Protein AF-A0AAT9HRK1-F1 (afdb_monomer_lite)

Radius of gyration: 15.1 Å; chains: 1; bounding box: 25×38×30 Å

Sequence (73 aa):
MLDATGSAGDLVLKPTAIEPEDVADALFRGIEEDRF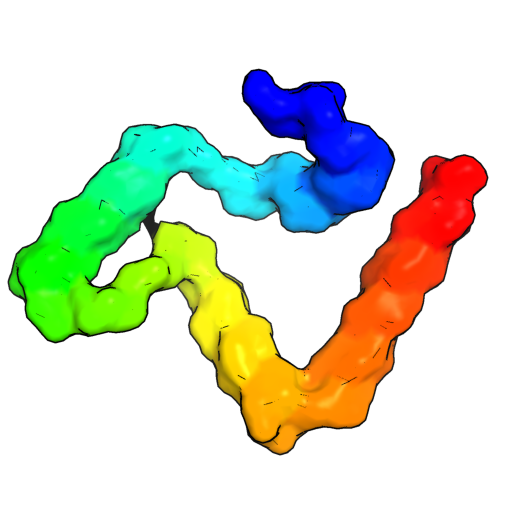LILPHPEVAEYYRTRATEPDRWLAGMNRLQQQWEATR

Foldseek 3Di:
DQVVVPLLSCLPAVVQPDDPVLVVVQVVVCVVVVHPDGDSRPCVVVLVVCCVPPVVVNVVVVVVSVVVSVVVD

Structure (mmCIF, N/CA/C/O backbone):
data_AF-A0AAT9HRK1-F1
#
_entry.id   AF-A0AAT9HRK1-F1
#
loop_
_atom_site.group_PDB
_atom_site.id
_atom_site.type_symbol
_atom_site.label_atom_id
_atom_site.label_alt_id
_atom_site.label_comp_id
_atom_site.label_asym_id
_atom_site.label_entity_id
_atom_site.label_seq_id
_atom_site.pdbx_PDB_ins_code
_atom_site.Cartn_x
_atom_site.Cartn_y
_atom_site.Cartn_z
_atom_site.occupancy
_atom_site.B_iso_or_equiv
_atom_site.auth_seq_id
_atom_site.auth_comp_id
_atom_site.auth_asym_id
_atom_site.auth_atom_id
_atom_site.pdbx_PDB_model_num
ATOM 1 N N . MET A 1 1 ? 13.854 7.978 -11.788 1.00 65.50 1 MET A N 1
ATOM 2 C CA . MET A 1 1 ? 12.397 8.265 -11.730 1.00 65.50 1 MET A CA 1
ATOM 3 C C . MET A 1 1 ? 11.907 8.524 -10.304 1.00 65.50 1 MET A C 1
ATOM 5 O O . MET A 1 1 ? 11.092 9.420 -10.136 1.00 65.50 1 MET A O 1
ATOM 9 N N . LEU A 1 2 ? 12.411 7.816 -9.284 1.00 66.00 2 LEU A N 1
ATOM 10 C CA . LEU A 1 2 ? 11.996 8.002 -7.881 1.00 66.00 2 LEU A CA 1
ATOM 11 C C . LEU A 1 2 ? 12.409 9.353 -7.260 1.00 66.00 2 LEU A C 1
ATOM 13 O O . LEU A 1 2 ? 11.733 9.846 -6.362 1.00 66.00 2 LEU A O 1
ATOM 17 N N . ASP A 1 3 ? 13.459 9.997 -7.774 1.00 69.38 3 ASP A N 1
ATOM 18 C CA . ASP A 1 3 ? 13.989 11.258 -7.225 1.00 69.38 3 ASP A CA 1
ATOM 19 C C . ASP A 1 3 ? 13.084 12.482 -7.432 1.00 69.38 3 ASP A C 1
ATOM 21 O O . ASP A 1 3 ? 13.321 13.537 -6.851 1.00 69.38 3 ASP A O 1
ATOM 25 N N . ALA A 1 4 ? 12.028 12.353 -8.240 1.00 75.94 4 ALA A N 1
ATOM 26 C CA . ALA A 1 4 ? 11.052 13.416 -8.481 1.00 75.94 4 ALA A CA 1
ATOM 27 C C . ALA A 1 4 ? 9.839 13.364 -7.529 1.00 75.94 4 ALA A C 1
ATOM 29 O O . ALA A 1 4 ? 8.917 14.163 -7.670 1.00 75.94 4 ALA A O 1
ATOM 30 N N . THR A 1 5 ? 9.807 12.425 -6.577 1.00 76.81 5 THR A N 1
ATOM 31 C CA . THR A 1 5 ? 8.620 12.163 -5.738 1.00 76.81 5 THR A CA 1
ATOM 32 C C . THR A 1 5 ? 8.506 13.065 -4.497 1.00 76.81 5 THR A C 1
ATOM 34 O O . THR A 1 5 ? 7.489 13.039 -3.801 1.00 76.81 5 THR A O 1
ATOM 37 N N . GLY A 1 6 ? 9.504 13.923 -4.250 1.00 82.62 6 GLY A N 1
ATOM 38 C CA . GLY A 1 6 ? 9.555 14.824 -3.095 1.00 82.62 6 GLY A CA 1
ATOM 39 C C . GLY A 1 6 ? 9.812 14.092 -1.772 1.00 82.62 6 GLY A C 1
ATOM 40 O O . GLY A 1 6 ? 9.847 12.868 -1.719 1.00 82.62 6 GLY A O 1
ATOM 41 N N . SER A 1 7 ? 9.971 14.832 -0.669 1.00 83.62 7 SER A N 1
ATOM 42 C CA . SER A 1 7 ? 10.367 14.240 0.625 1.00 83.62 7 SER A CA 1
ATOM 43 C C . SER A 1 7 ? 9.364 13.222 1.186 1.00 83.62 7 SER A C 1
ATOM 45 O O . SER A 1 7 ? 9.757 12.298 1.892 1.00 83.62 7 SER A O 1
ATOM 47 N N . ALA A 1 8 ? 8.075 13.358 0.856 1.00 79.00 8 ALA A N 1
ATOM 48 C CA . ALA A 1 8 ? 7.052 12.378 1.225 1.00 79.00 8 ALA A CA 1
ATOM 49 C C . ALA A 1 8 ? 7.200 11.073 0.427 1.00 79.00 8 ALA A C 1
ATOM 51 O O . ALA A 1 8 ? 7.102 9.983 0.987 1.00 79.00 8 ALA A O 1
ATOM 52 N N . GLY A 1 9 ? 7.459 11.182 -0.879 1.00 78.12 9 GLY A N 1
ATOM 53 C CA . GLY A 1 9 ? 7.719 10.027 -1.730 1.00 78.12 9 GLY A CA 1
ATOM 54 C C . GLY A 1 9 ? 9.015 9.319 -1.353 1.00 78.12 9 GLY A C 1
ATOM 55 O O . GLY A 1 9 ? 9.048 8.096 -1.302 1.00 78.12 9 GLY A O 1
ATOM 56 N N . ASP A 1 10 ? 10.043 10.064 -0.961 1.00 83.19 10 ASP A N 1
ATOM 57 C CA . ASP A 1 10 ? 11.293 9.490 -0.464 1.00 83.19 10 ASP A CA 1
ATOM 58 C C . ASP A 1 10 ? 11.094 8.660 0.809 1.00 83.19 10 ASP A C 1
ATOM 60 O O . ASP A 1 10 ? 11.693 7.596 0.947 1.00 83.19 10 ASP A O 1
ATOM 64 N N . LEU A 1 11 ? 10.229 9.113 1.719 1.00 82.31 11 LEU A N 1
ATOM 65 C CA . LEU A 1 11 ? 9.938 8.403 2.963 1.00 82.31 11 LEU A CA 1
ATOM 66 C C . LEU A 1 11 ? 9.172 7.092 2.730 1.00 82.31 11 LEU A C 1
ATOM 68 O O . LEU A 1 11 ? 9.404 6.113 3.435 1.00 82.31 11 LEU A O 1
ATOM 72 N N . VAL A 1 12 ? 8.242 7.081 1.771 1.00 81.44 12 VAL A N 1
ATOM 73 C CA . VAL A 1 12 ? 7.264 5.989 1.618 1.00 81.44 12 VAL A CA 1
ATOM 74 C C . VAL A 1 12 ? 7.584 5.051 0.454 1.00 81.44 12 VAL A C 1
ATOM 76 O O . VAL A 1 12 ? 7.291 3.865 0.540 1.00 81.44 12 VAL A O 1
ATOM 79 N N . LEU A 1 13 ? 8.167 5.557 -0.634 1.00 79.31 13 LEU A N 1
ATOM 80 C CA . LEU A 1 13 ? 8.359 4.808 -1.880 1.00 79.31 13 LEU A CA 1
ATOM 81 C C . LEU A 1 13 ? 9.773 4.243 -2.006 1.00 79.31 13 LEU A C 1
ATOM 83 O O . LEU A 1 13 ? 9.925 3.080 -2.357 1.00 79.31 13 LEU A O 1
ATOM 87 N N . LYS A 1 14 ? 10.816 5.035 -1.723 1.00 81.56 14 LYS A N 1
ATOM 88 C CA . LYS A 1 14 ? 12.211 4.597 -1.928 1.00 81.56 14 LYS A CA 1
ATOM 89 C C . LYS A 1 14 ? 12.596 3.314 -1.174 1.00 81.56 14 LYS A C 1
ATOM 91 O O . LYS A 1 14 ? 13.312 2.514 -1.768 1.00 81.56 14 LYS A O 1
ATOM 96 N N . PRO A 1 15 ? 12.169 3.079 0.084 1.00 84.19 15 PRO A N 1
ATOM 97 C CA . PRO A 1 15 ? 12.619 1.906 0.834 1.00 84.19 15 PRO A CA 1
ATOM 98 C C . PRO A 1 15 ? 12.138 0.566 0.272 1.00 84.19 15 PRO A C 1
ATOM 100 O O . PRO A 1 15 ? 12.799 -0.446 0.490 1.00 84.19 15 PRO A O 1
ATOM 103 N N . THR A 1 16 ? 10.989 0.548 -0.404 1.00 85.88 16 THR A N 1
ATOM 104 C CA . THR A 1 16 ? 10.341 -0.686 -0.877 1.00 85.88 16 THR A CA 1
ATOM 105 C C . THR A 1 16 ? 10.147 -0.723 -2.386 1.00 85.88 16 THR A C 1
ATOM 107 O O . THR A 1 16 ? 9.582 -1.688 -2.887 1.00 85.88 16 THR A O 1
ATOM 110 N N . ALA A 1 17 ? 10.605 0.300 -3.113 1.00 89.50 17 ALA A N 1
ATOM 111 C CA . ALA A 1 17 ? 10.484 0.349 -4.561 1.00 89.50 17 ALA A CA 1
ATOM 112 C C . ALA A 1 17 ? 11.164 -0.858 -5.220 1.00 89.50 17 ALA A C 1
ATOM 114 O O . ALA A 1 17 ? 12.296 -1.213 -4.891 1.00 89.50 17 ALA A O 1
ATOM 115 N N . ILE A 1 18 ? 10.460 -1.435 -6.187 1.00 92.44 18 ILE A N 1
ATOM 116 C CA . ILE A 1 18 ? 10.938 -2.500 -7.069 1.00 92.44 18 ILE A CA 1
ATOM 117 C C . ILE A 1 18 ? 11.097 -1.964 -8.492 1.00 92.44 18 ILE A C 1
ATOM 119 O O . ILE A 1 18 ? 10.514 -0.926 -8.837 1.00 92.44 18 ILE A O 1
ATOM 123 N N . GLU A 1 19 ? 11.868 -2.665 -9.319 1.00 93.06 19 GLU A N 1
ATOM 124 C CA . GLU A 1 19 ? 12.053 -2.270 -10.712 1.00 93.06 19 GLU A CA 1
ATOM 125 C C . GLU A 1 19 ? 10.793 -2.578 -11.547 1.00 93.06 19 GLU A C 1
ATOM 127 O O . GLU A 1 19 ? 9.984 -3.443 -11.185 1.00 93.06 19 GLU A O 1
ATOM 132 N N . PRO A 1 20 ? 10.573 -1.880 -12.676 1.00 94.38 20 PRO A N 1
ATOM 133 C CA . PRO A 1 20 ? 9.441 -2.152 -13.562 1.00 94.38 20 PRO A CA 1
ATOM 134 C C . PRO A 1 20 ? 9.360 -3.613 -14.029 1.00 94.38 20 PRO A C 1
ATOM 136 O O . PRO A 1 20 ? 8.262 -4.150 -14.186 1.00 94.38 20 PRO A O 1
ATOM 139 N N . GLU A 1 21 ? 10.506 -4.260 -14.232 1.00 97.62 21 GLU A N 1
ATOM 140 C CA . GLU A 1 21 ? 10.610 -5.670 -14.600 1.00 97.62 21 GLU A CA 1
ATOM 141 C C . GLU A 1 21 ? 10.043 -6.582 -13.501 1.00 97.62 21 GLU A C 1
ATOM 143 O O . GLU A 1 21 ? 9.281 -7.497 -13.804 1.00 97.62 21 GLU A O 1
ATOM 148 N N . ASP A 1 22 ? 10.293 -6.274 -12.224 1.00 96.44 22 ASP A N 1
ATOM 149 C CA . ASP A 1 22 ? 9.746 -7.035 -11.092 1.00 96.44 22 ASP A CA 1
ATOM 150 C C . ASP A 1 22 ? 8.212 -6.912 -11.015 1.00 96.44 22 ASP A C 1
ATOM 152 O O . ASP A 1 22 ? 7.502 -7.865 -10.674 1.00 96.44 22 ASP A O 1
ATOM 156 N N . VAL A 1 23 ? 7.671 -5.737 -11.364 1.00 96.94 23 VAL A N 1
ATOM 157 C CA . VAL A 1 23 ? 6.217 -5.523 -11.476 1.00 96.94 23 VAL A CA 1
ATOM 158 C C . VAL A 1 23 ? 5.633 -6.390 -12.592 1.00 96.94 23 VAL A C 1
ATOM 160 O O . VAL A 1 23 ? 4.570 -6.994 -12.410 1.00 96.94 23 VAL A O 1
ATOM 163 N N . ALA A 1 24 ? 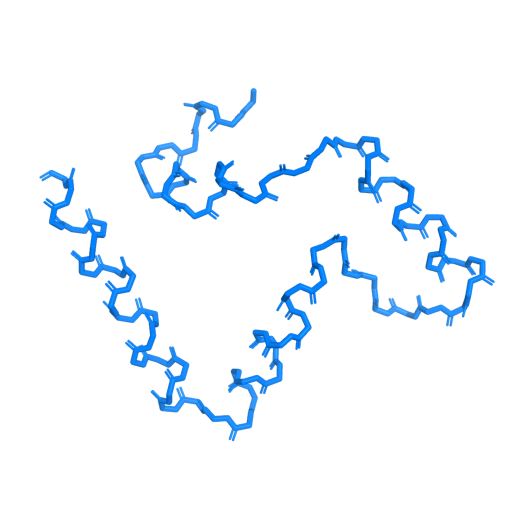6.312 -6.460 -13.740 1.00 98.06 24 ALA A N 1
ATOM 164 C CA . ALA A 1 24 ? 5.889 -7.286 -14.866 1.00 98.06 24 ALA A CA 1
ATOM 165 C C . ALA A 1 24 ? 5.911 -8.779 -14.504 1.00 98.06 24 ALA A C 1
ATOM 167 O O . ALA A 1 24 ? 4.937 -9.487 -14.769 1.00 98.06 24 ALA A O 1
ATOM 168 N N . ASP A 1 25 ? 6.956 -9.242 -13.820 1.00 98.12 25 ASP A N 1
ATOM 169 C CA . ASP A 1 25 ? 7.061 -10.624 -13.349 1.00 98.12 25 ASP A CA 1
ATOM 170 C C . ASP A 1 25 ? 5.935 -10.987 -12.370 1.00 98.12 25 ASP A C 1
ATOM 172 O O . ASP A 1 25 ? 5.344 -12.069 -12.460 1.00 98.12 25 ASP A O 1
ATOM 176 N N . ALA A 1 26 ? 5.582 -10.081 -11.452 1.00 97.62 26 ALA A N 1
ATOM 177 C CA . ALA A 1 26 ? 4.455 -10.277 -10.542 1.00 97.62 26 ALA A CA 1
ATOM 178 C C . ALA A 1 26 ? 3.113 -10.384 -11.290 1.00 97.62 26 ALA A C 1
ATOM 180 O O . ALA A 1 26 ? 2.268 -11.207 -10.922 1.00 97.62 26 ALA A O 1
ATOM 181 N N . LEU A 1 27 ? 2.930 -9.583 -12.348 1.00 97.81 27 LEU A N 1
ATOM 182 C CA . LEU A 1 27 ? 1.750 -9.616 -13.212 1.00 97.81 27 LEU A CA 1
ATOM 183 C C . LEU A 1 27 ? 1.618 -10.954 -13.944 1.00 97.81 27 LEU A C 1
ATOM 185 O O . LEU A 1 27 ? 0.582 -11.607 -13.822 1.00 97.81 27 LEU A O 1
ATOM 189 N N . PHE A 1 28 ? 2.654 -11.381 -14.669 1.00 98.31 28 PHE A N 1
ATOM 190 C CA . PHE A 1 28 ? 2.604 -12.631 -15.433 1.00 98.31 28 PHE A CA 1
ATOM 191 C C . PHE A 1 28 ? 2.382 -13.842 -14.530 1.00 98.31 28 PHE A C 1
ATOM 193 O O . PHE A 1 28 ? 1.516 -14.665 -14.818 1.00 98.31 28 PHE A O 1
ATOM 200 N N . ARG A 1 29 ? 3.051 -13.889 -13.373 1.00 98.12 29 ARG A N 1
ATOM 201 C CA . ARG A 1 29 ? 2.809 -14.933 -12.370 1.00 98.12 29 ARG A CA 1
ATOM 202 C C . ARG A 1 29 ? 1.372 -14.923 -11.855 1.00 98.12 29 ARG A C 1
ATOM 204 O O . ARG A 1 29 ? 0.765 -15.968 -11.671 1.00 98.12 29 ARG A O 1
ATOM 211 N N . GLY A 1 30 ? 0.806 -13.741 -11.609 1.00 97.75 30 GLY A N 1
ATOM 212 C CA . GLY A 1 30 ? -0.595 -13.609 -11.211 1.00 97.75 30 GLY A CA 1
ATOM 213 C C . GLY A 1 30 ? -1.571 -14.154 -12.254 1.00 97.75 30 GLY A C 1
ATOM 214 O O . GLY A 1 30 ? -2.538 -14.805 -11.874 1.00 97.75 30 GLY A O 1
ATOM 215 N N . ILE A 1 31 ? -1.283 -13.944 -13.540 1.00 98.12 31 ILE A N 1
ATOM 216 C CA . ILE A 1 31 ? -2.075 -14.484 -14.652 1.00 98.12 31 ILE A CA 1
ATOM 217 C C . ILE A 1 31 ? -1.968 -16.014 -14.710 1.00 98.12 31 ILE A C 1
ATOM 219 O O . ILE A 1 31 ? -2.991 -16.682 -14.822 1.00 98.12 31 ILE A O 1
ATOM 223 N N . GLU A 1 32 ? -0.759 -16.573 -14.607 1.00 98.50 32 GLU A N 1
ATOM 224 C CA . GLU A 1 32 ? -0.538 -18.030 -14.594 1.00 98.50 32 GLU A CA 1
ATOM 225 C C . GLU A 1 32 ? -1.269 -18.726 -13.435 1.00 98.50 32 GLU A C 1
ATOM 227 O O . GLU A 1 32 ? -1.768 -19.839 -13.588 1.00 98.50 32 GLU A O 1
ATOM 232 N N . GLU A 1 33 ? -1.360 -18.055 -12.287 1.00 98.00 33 GLU A N 1
ATOM 233 C CA . GLU A 1 33 ? -2.041 -18.539 -11.082 1.00 98.00 33 GLU A CA 1
ATOM 234 C C . GLU A 1 33 ? -3.551 -18.213 -11.045 1.00 98.00 33 GLU A C 1
ATOM 236 O O . GLU A 1 33 ? -4.202 -18.489 -10.037 1.00 98.00 33 GLU A O 1
ATOM 241 N N . ASP A 1 34 ? -4.110 -17.609 -12.101 1.00 97.88 34 ASP A N 1
ATOM 242 C CA . ASP A 1 34 ? -5.506 -17.137 -12.185 1.00 97.88 34 ASP A CA 1
ATOM 243 C C . ASP A 1 34 ? -5.925 -16.238 -10.998 1.00 97.88 34 ASP A C 1
ATOM 245 O O . ASP A 1 34 ? -7.027 -16.312 -10.444 1.00 97.88 34 ASP A O 1
ATOM 249 N N . ARG A 1 35 ? -5.009 -15.366 -10.559 1.00 96.88 35 ARG A N 1
ATOM 250 C CA . ARG A 1 35 ? -5.240 -14.421 -9.460 1.00 96.88 35 ARG A CA 1
ATOM 251 C C . ARG A 1 35 ? -5.721 -13.082 -9.991 1.00 96.88 35 ARG A C 1
ATOM 253 O O . ARG A 1 35 ? -5.011 -12.382 -10.705 1.00 96.88 35 ARG A O 1
ATOM 260 N N . PHE A 1 36 ? -6.896 -12.669 -9.526 1.00 95.50 36 PHE A N 1
ATOM 261 C CA . PHE A 1 36 ? -7.477 -11.380 -9.897 1.00 95.50 36 PHE A CA 1
ATOM 262 C C . PHE A 1 36 ? -6.724 -10.177 -9.301 1.00 95.50 36 PHE A C 1
ATOM 264 O O . PHE A 1 36 ? -6.424 -9.216 -10.005 1.00 95.50 36 PHE A O 1
ATOM 271 N N . LEU A 1 37 ? -6.423 -10.209 -7.996 1.00 95.81 37 LEU A N 1
ATOM 272 C CA . LEU A 1 37 ? -5.723 -9.118 -7.316 1.00 95.81 37 LEU A CA 1
ATOM 273 C C . LEU A 1 37 ? -4.228 -9.423 -7.230 1.00 95.81 37 LEU A C 1
ATOM 275 O O . LEU A 1 37 ? -3.797 -10.249 -6.426 1.00 95.81 37 LEU A O 1
ATOM 279 N N . ILE A 1 38 ? -3.447 -8.717 -8.039 1.00 97.00 38 ILE A N 1
ATOM 280 C CA . ILE A 1 38 ? -1.995 -8.861 -8.093 1.00 97.00 38 ILE A CA 1
ATOM 281 C C . ILE A 1 38 ? -1.367 -7.728 -7.291 1.00 97.00 38 ILE A C 1
ATOM 283 O O . ILE A 1 38 ? -1.583 -6.552 -7.576 1.00 97.00 38 ILE A O 1
ATOM 287 N N . LEU A 1 39 ? -0.590 -8.098 -6.275 1.00 95.94 39 LEU A N 1
ATOM 288 C CA . LEU A 1 39 ? 0.109 -7.172 -5.391 1.00 95.94 39 LEU A CA 1
ATOM 289 C C . LEU A 1 39 ? 1.615 -7.427 -5.522 1.00 95.94 39 LEU A C 1
ATOM 291 O O . LEU A 1 39 ? 2.120 -8.342 -4.874 1.00 95.94 39 LEU A O 1
ATOM 295 N N . PRO A 1 40 ? 2.333 -6.649 -6.354 1.00 95.50 40 PRO A N 1
ATOM 296 C CA . PRO A 1 40 ? 3.784 -6.790 -6.508 1.00 95.50 40 PRO A CA 1
ATOM 297 C C . PRO A 1 40 ? 4.549 -6.587 -5.192 1.00 95.50 40 PRO A C 1
ATOM 299 O O . PRO A 1 40 ? 5.590 -7.195 -4.979 1.00 95.50 40 PRO A O 1
ATOM 302 N N . HIS A 1 41 ? 3.981 -5.782 -4.291 1.00 94.12 41 HIS A N 1
ATOM 303 C CA . HIS A 1 41 ? 4.456 -5.581 -2.926 1.00 94.12 41 HIS A CA 1
ATOM 304 C C . HIS A 1 41 ? 3.590 -6.424 -1.970 1.00 94.12 41 HIS A C 1
ATOM 306 O O . HIS A 1 41 ? 2.442 -6.041 -1.697 1.00 94.12 41 HIS A O 1
ATOM 312 N N . PRO A 1 42 ? 4.065 -7.589 -1.493 1.00 90.06 42 PRO A N 1
ATOM 313 C CA . PRO A 1 42 ? 3.246 -8.528 -0.723 1.00 90.06 42 PRO A CA 1
ATOM 314 C C . PRO A 1 42 ? 2.712 -7.941 0.594 1.00 90.06 42 PRO A C 1
ATOM 316 O O . PRO A 1 42 ? 1.619 -8.304 1.033 1.00 90.06 42 PRO A O 1
ATOM 319 N N . GLU A 1 43 ? 3.423 -6.993 1.206 1.00 90.94 43 GLU A N 1
ATOM 320 C CA . GLU A 1 43 ? 3.013 -6.286 2.423 1.00 90.94 43 GLU A CA 1
ATOM 321 C C . GLU A 1 43 ? 1.712 -5.485 2.250 1.00 90.94 43 GLU A C 1
ATOM 323 O O . GLU A 1 43 ? 0.952 -5.309 3.206 1.00 90.94 43 GLU A O 1
ATOM 328 N N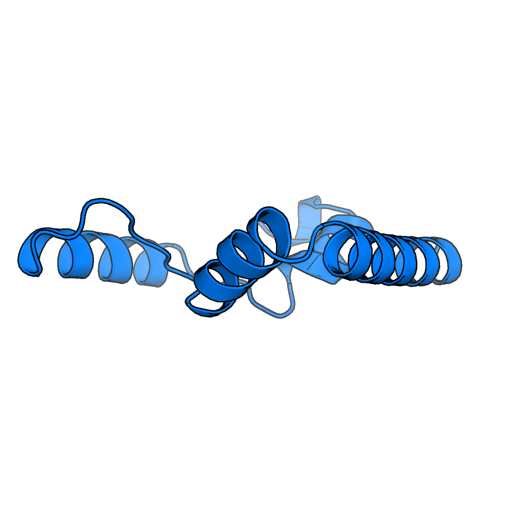 . VAL A 1 44 ? 1.386 -5.066 1.021 1.00 93.69 44 VAL A N 1
ATOM 329 C CA . VAL A 1 44 ? 0.168 -4.295 0.726 1.00 93.69 44 VAL A CA 1
ATOM 330 C C . VAL A 1 44 ? -1.095 -5.120 0.980 1.00 93.69 44 VAL A C 1
ATOM 332 O O . VAL A 1 44 ? -2.141 -4.556 1.310 1.00 93.69 44 VAL A O 1
ATOM 335 N N . ALA A 1 45 ? -1.010 -6.453 0.911 1.00 95.00 45 ALA A N 1
ATOM 336 C CA . ALA A 1 45 ? -2.125 -7.328 1.263 1.00 95.00 45 ALA A CA 1
ATOM 337 C C . ALA A 1 45 ? -2.539 -7.144 2.731 1.00 95.00 45 ALA A C 1
ATOM 339 O O . ALA A 1 45 ? -3.732 -7.100 3.048 1.00 95.00 45 ALA A O 1
ATOM 340 N N . GLU A 1 46 ? -1.558 -6.990 3.625 1.00 94.62 46 GLU A N 1
ATOM 341 C CA . GLU A 1 46 ? -1.810 -6.731 5.040 1.00 94.62 46 GLU A CA 1
ATOM 342 C C . GLU A 1 46 ? -2.350 -5.322 5.258 1.00 94.62 46 GLU A C 1
ATOM 344 O O . GLU A 1 46 ? -3.271 -5.131 6.048 1.00 94.62 46 GLU A O 1
ATOM 349 N N . TYR A 1 47 ? -1.835 -4.334 4.522 1.00 94.50 47 TYR A N 1
ATOM 350 C CA . TYR A 1 47 ? -2.333 -2.961 4.602 1.00 94.50 47 TYR A CA 1
ATOM 351 C C . TYR A 1 47 ? -3.804 -2.877 4.210 1.00 94.50 47 TYR A C 1
ATOM 353 O O . TYR A 1 47 ? -4.595 -2.254 4.918 1.00 94.50 47 TYR A O 1
ATOM 361 N N . TYR A 1 48 ? -4.193 -3.552 3.125 1.00 95.50 48 TYR A N 1
ATOM 362 C CA . TYR A 1 48 ? -5.588 -3.625 2.702 1.00 95.50 48 TYR A CA 1
ATOM 363 C C . TYR A 1 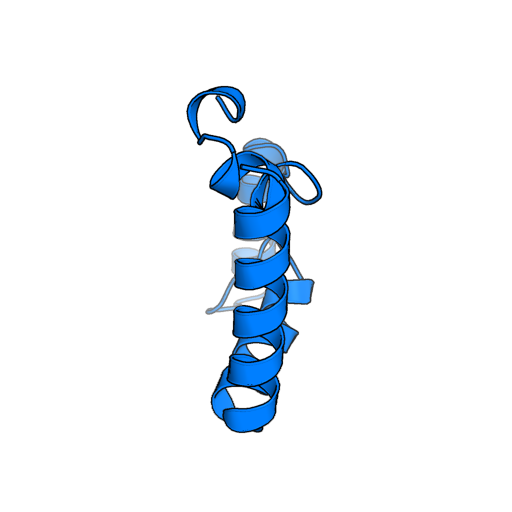48 ? -6.467 -4.272 3.777 1.00 95.50 48 TYR A C 1
ATOM 365 O O . TYR A 1 48 ? -7.522 -3.732 4.117 1.00 95.50 48 TYR A O 1
ATOM 373 N N . ARG A 1 49 ? -6.008 -5.389 4.358 1.00 97.06 49 ARG A N 1
ATOM 374 C CA . ARG A 1 49 ? -6.725 -6.092 5.426 1.00 97.06 49 ARG A CA 1
ATOM 375 C C . ARG A 1 49 ? -6.869 -5.221 6.667 1.00 97.06 49 ARG A C 1
ATOM 377 O O . ARG A 1 49 ? -7.992 -4.962 7.073 1.00 97.06 49 ARG A O 1
ATOM 384 N N . THR A 1 50 ? -5.766 -4.707 7.206 1.00 97.50 50 THR A N 1
ATOM 385 C CA . THR A 1 50 ? -5.751 -3.864 8.411 1.00 97.50 50 THR A CA 1
ATOM 386 C C . THR A 1 50 ? -6.611 -2.618 8.220 1.00 97.50 50 THR A C 1
ATOM 388 O O . THR A 1 50 ? -7.385 -2.265 9.104 1.00 97.50 50 THR A O 1
ATOM 391 N N . ARG A 1 51 ? -6.549 -1.970 7.050 1.00 97.31 51 ARG A N 1
ATOM 392 C CA . ARG A 1 51 ? -7.413 -0.824 6.738 1.00 97.31 51 ARG A CA 1
ATOM 393 C C . ARG A 1 51 ? -8.901 -1.185 6.791 1.00 97.31 51 ARG A C 1
ATOM 395 O O . ARG A 1 51 ? -9.701 -0.346 7.195 1.00 97.31 51 ARG A O 1
ATOM 402 N N . ALA A 1 52 ? -9.273 -2.391 6.366 1.00 97.81 52 ALA A N 1
ATOM 403 C CA . ALA A 1 52 ? -10.660 -2.847 6.349 1.00 97.81 52 ALA A CA 1
ATOM 404 C C . ALA A 1 52 ? -11.139 -3.392 7.707 1.00 97.81 52 ALA A C 1
ATOM 406 O O . ALA A 1 52 ? -12.291 -3.172 8.074 1.00 97.81 52 ALA A O 1
ATOM 407 N N . THR A 1 53 ? -10.282 -4.100 8.447 1.00 98.56 53 THR A N 1
ATOM 408 C CA . THR A 1 53 ? -10.655 -4.821 9.676 1.00 98.56 53 THR A CA 1
ATOM 409 C C . THR A 1 53 ? -10.320 -4.064 10.958 1.00 98.56 53 THR A C 1
ATOM 411 O O . THR A 1 53 ? -10.986 -4.270 11.967 1.00 98.56 53 THR A O 1
ATOM 414 N N . GLU A 1 54 ? -9.319 -3.179 10.937 1.00 98.31 54 GLU A N 1
ATOM 415 C CA . GLU A 1 54 ? -8.859 -2.386 12.087 1.00 98.31 54 GLU A CA 1
ATOM 416 C C . GLU A 1 54 ? -8.650 -0.893 11.713 1.00 98.31 54 GLU A C 1
ATOM 418 O O . GLU A 1 54 ? -7.525 -0.382 11.793 1.00 98.31 54 GLU A O 1
ATOM 423 N N . PRO A 1 55 ? -9.705 -0.146 11.315 1.00 97.69 55 PRO A N 1
ATOM 424 C CA . PRO A 1 55 ? -9.558 1.219 10.793 1.00 97.69 55 PRO A CA 1
ATOM 425 C C . PRO A 1 55 ? -8.880 2.198 11.761 1.00 97.69 55 PRO A C 1
ATOM 427 O O . PRO A 1 55 ? -8.042 2.991 11.337 1.00 97.69 55 PRO A O 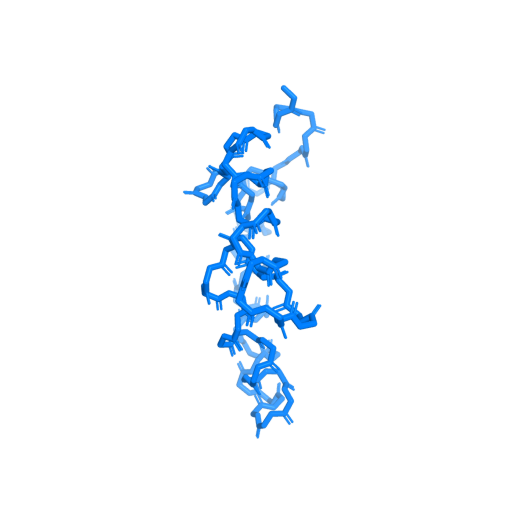1
ATOM 430 N N . ASP A 1 56 ? -9.179 2.123 13.061 1.00 98.31 56 ASP A N 1
ATOM 431 C CA . ASP A 1 56 ? -8.575 3.013 14.064 1.00 98.31 56 ASP A CA 1
ATOM 432 C C . ASP A 1 56 ? -7.065 2.783 14.190 1.00 98.31 56 ASP A C 1
ATOM 434 O O . ASP A 1 56 ? -6.276 3.730 14.248 1.00 98.31 56 ASP A O 1
ATOM 438 N N . ARG A 1 57 ? -6.639 1.514 14.170 1.00 97.06 57 ARG A N 1
ATOM 439 C CA . ARG A 1 57 ? -5.219 1.147 14.177 1.00 97.06 57 ARG A CA 1
ATOM 440 C C . ARG A 1 57 ? -4.528 1.628 12.908 1.00 97.06 57 ARG A C 1
ATOM 442 O O . ARG A 1 57 ? -3.418 2.157 12.988 1.00 97.06 57 ARG A O 1
ATOM 449 N N . TRP A 1 58 ? -5.180 1.461 11.758 1.00 97.31 58 TRP A N 1
ATOM 450 C CA . TRP A 1 58 ? -4.690 1.963 10.480 1.00 97.31 58 TRP A CA 1
ATOM 451 C C . TRP A 1 58 ? -4.479 3.482 10.522 1.00 97.31 58 TRP A C 1
ATOM 453 O O . TRP A 1 58 ? -3.376 3.955 10.249 1.00 97.31 58 TRP A O 1
ATOM 463 N N . LEU A 1 59 ? -5.494 4.245 10.942 1.00 97.81 59 LEU A N 1
ATOM 464 C CA . LEU A 1 59 ? -5.423 5.704 11.053 1.00 97.81 59 LEU A CA 1
ATOM 465 C C . LEU A 1 59 ? -4.331 6.154 12.027 1.00 97.81 59 LEU A C 1
ATOM 467 O O . LEU A 1 59 ? -3.574 7.072 11.715 1.00 97.81 59 LEU A O 1
ATOM 471 N N . ALA A 1 60 ? -4.191 5.482 13.172 1.00 97.88 60 ALA A N 1
ATOM 472 C CA . ALA A 1 60 ? -3.121 5.772 14.120 1.00 97.88 60 ALA A CA 1
ATOM 473 C C . ALA A 1 60 ? -1.727 5.543 13.507 1.00 97.88 60 ALA A C 1
ATOM 475 O O . ALA A 1 60 ? -0.819 6.338 13.747 1.00 97.88 60 ALA A O 1
ATOM 476 N N . GLY A 1 61 ? -1.549 4.487 12.707 1.00 95.62 61 GLY A N 1
ATOM 477 C CA . GLY A 1 61 ? -0.311 4.229 11.966 1.00 95.62 61 GLY A CA 1
ATOM 478 C C . GLY A 1 61 ? -0.014 5.309 10.923 1.00 95.62 61 GLY A C 1
ATOM 479 O O . GLY A 1 61 ? 1.090 5.850 10.902 1.00 95.62 61 GLY A O 1
ATOM 480 N N . MET A 1 62 ? -1.013 5.680 10.118 1.00 95.19 62 MET A N 1
ATOM 481 C CA . MET A 1 62 ? -0.877 6.736 9.105 1.00 95.19 62 MET A CA 1
ATOM 482 C C . MET A 1 62 ? -0.556 8.098 9.726 1.00 95.19 62 MET A C 1
ATOM 484 O O . MET A 1 62 ? 0.294 8.820 9.214 1.00 95.19 62 MET A O 1
ATOM 488 N N . ASN A 1 63 ? -1.158 8.428 10.871 1.00 96.44 63 ASN A N 1
ATOM 489 C CA . ASN A 1 63 ? -0.857 9.662 11.595 1.00 96.44 63 ASN A CA 1
ATOM 490 C C . ASN A 1 63 ? 0.592 9.698 12.114 1.00 96.44 63 ASN A C 1
ATOM 492 O O . ASN A 1 63 ? 1.237 10.741 12.070 1.00 96.44 63 ASN A O 1
ATOM 496 N N . ARG A 1 64 ? 1.147 8.566 12.572 1.00 95.06 64 ARG A N 1
ATOM 497 C CA . ARG A 1 64 ? 2.567 8.505 12.970 1.00 95.06 64 ARG A CA 1
ATOM 498 C C . ARG A 1 64 ? 3.499 8.731 11.783 1.00 95.06 64 ARG A C 1
ATOM 500 O O . ARG A 1 64 ? 4.474 9.461 11.924 1.00 95.06 64 ARG A O 1
ATOM 507 N N . LEU A 1 65 ? 3.194 8.132 10.631 1.00 92.25 65 LEU A N 1
ATOM 508 C CA . LEU A 1 65 ? 3.963 8.342 9.402 1.0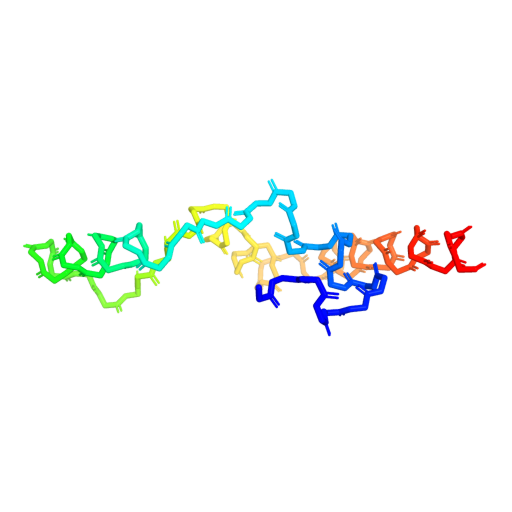0 92.25 65 LEU A CA 1
ATOM 509 C C . LEU A 1 65 ? 3.931 9.818 8.976 1.00 92.25 65 LEU A C 1
ATOM 511 O O . LEU A 1 65 ? 4.968 10.394 8.657 1.00 92.25 65 LEU A O 1
ATOM 515 N N . GLN A 1 66 ? 2.757 10.448 9.051 1.00 92.50 66 GLN A N 1
ATOM 516 C CA . GLN A 1 66 ? 2.584 11.876 8.788 1.00 92.50 66 GLN A CA 1
ATOM 517 C C . GLN A 1 66 ? 3.444 12.740 9.725 1.00 92.50 66 GLN A C 1
ATOM 519 O O . GLN A 1 66 ? 4.159 13.622 9.259 1.00 92.50 66 GLN A O 1
ATOM 524 N N . GLN A 1 67 ? 3.441 12.451 11.029 1.00 94.75 67 GLN A N 1
ATOM 525 C CA . GLN A 1 67 ? 4.271 13.168 12.006 1.00 94.75 67 GLN A CA 1
ATOM 526 C C . GLN A 1 67 ? 5.773 13.011 11.731 1.00 94.75 67 GLN A C 1
ATOM 528 O O . GLN A 1 67 ? 6.529 13.966 11.886 1.00 94.75 67 GLN A O 1
ATOM 533 N N . GLN A 1 68 ? 6.223 11.824 11.311 1.00 90.00 68 GLN A N 1
ATOM 534 C CA . GLN A 1 68 ? 7.621 11.598 10.924 1.00 90.00 68 GLN A CA 1
ATOM 535 C C . GLN A 1 68 ? 8.017 12.436 9.706 1.00 90.00 68 GLN A C 1
ATOM 537 O O . GLN A 1 68 ? 9.097 13.029 9.687 1.00 90.00 68 GLN A O 1
ATOM 542 N N . TRP A 1 69 ? 7.138 12.509 8.706 1.00 89.62 69 TRP A N 1
ATOM 543 C CA . TRP A 1 69 ? 7.353 13.355 7.539 1.00 89.62 69 TRP A CA 1
ATOM 544 C C . TRP A 1 69 ? 7.417 14.841 7.913 1.00 89.62 69 TRP A C 1
ATOM 546 O O . TRP A 1 69 ? 8.349 15.530 7.504 1.00 89.62 69 TRP A O 1
ATOM 556 N N . GLU A 1 70 ? 6.484 15.319 8.740 1.00 91.94 70 GLU A N 1
ATOM 557 C CA . GLU A 1 70 ? 6.465 16.701 9.236 1.00 91.94 70 GLU A CA 1
ATOM 558 C C . GLU A 1 70 ? 7.715 17.049 10.051 1.00 91.94 70 GLU A C 1
ATOM 560 O O . GLU A 1 70 ? 8.245 18.145 9.907 1.00 91.94 70 GLU A O 1
ATOM 565 N N . ALA A 1 71 ? 8.226 16.116 10.860 1.00 89.25 71 ALA A N 1
ATOM 566 C CA . ALA A 1 71 ? 9.447 16.309 11.643 1.00 89.25 71 ALA A CA 1
ATOM 567 C C . ALA A 1 71 ? 10.730 16.351 10.792 1.00 89.25 71 ALA A C 1
ATOM 569 O O . ALA A 1 71 ? 11.752 16.851 11.257 1.00 89.25 71 ALA A O 1
ATOM 570 N N . THR A 1 72 ? 10.690 15.810 9.570 1.00 79.44 72 THR A N 1
ATOM 571 C CA . THR A 1 72 ? 11.832 15.766 8.636 1.00 79.44 72 THR A CA 1
ATOM 572 C C . THR A 1 72 ? 11.788 16.918 7.618 1.00 79.44 72 THR A C 1
ATOM 574 O O . THR A 1 72 ? 12.665 17.018 6.759 1.00 79.44 72 THR A O 1
ATOM 577 N N . ARG A 1 73 ? 10.767 17.782 7.688 1.00 68.19 73 ARG A N 1
ATOM 578 C CA . ARG A 1 73 ? 10.578 18.937 6.806 1.00 68.19 73 ARG A CA 1
ATOM 579 C C . ARG A 1 73 ? 11.276 20.196 7.317 1.00 68.19 73 ARG A C 1
ATOM 581 O O . ARG A 1 73 ? 11.263 20.435 8.541 1.00 68.19 73 ARG A O 1
#

pLDDT: mean 91.25, std 8.56, range [65.5, 98.56]

Secondary structure (DSSP, 8-state):
-GGGSHHHHHHHTTTT---HHHHHHHHHHHHHTT-SS--SSTTHHHHHHHHHH-HHHHHHHHHHHHHHHHHT-

Organism: NCBI:txid3074435